Protein AF-A0A7X7PY78-F1 (afdb_monomer)

Foldseek 3Di:
DPVVVCCCCCCPVPVVVVVVVVVVVVVVVVVVPPVDPVVVVVVVVVVVVVVVVVCVVVVD

Solvent-accessible surface area (backbone atoms only — not comparable to full-atom values): 3456 Å² total; per-residue (Å²): 130,63,78,60,56,52,47,47,50,46,52,49,54,52,48,48,42,49,51,51,52,50,51,52,51,52,57,51,53,58,65,69,59,76,84,52,66,67,62,54,53,54,53,51,53,52,52,50,53,51,52,53,50,48,48,61,63,72,73,107

Radius of gyration: 21.04 Å; Cα contacts (8 Å, |Δi|>4): 9; chains: 1; bounding box: 50×22×51 Å

Structure (mmCIF, N/CA/C/O backbone):
data_AF-A0A7X7PY78-F1
#
_entry.id   AF-A0A7X7PY78-F1
#
loop_
_atom_site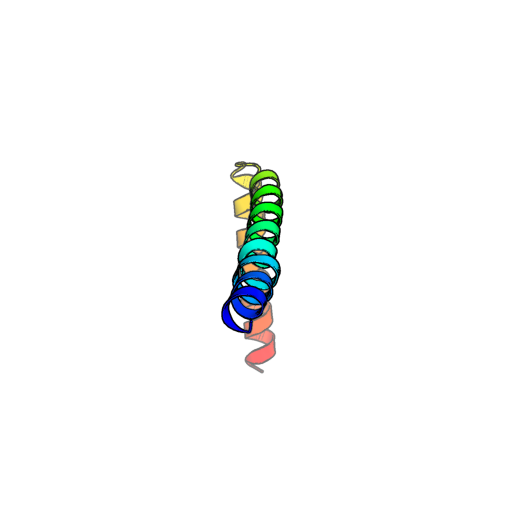.group_PDB
_atom_site.id
_atom_site.type_symbol
_atom_site.label_atom_id
_atom_site.label_alt_id
_atom_site.label_comp_id
_atom_site.label_asym_id
_atom_site.label_entity_id
_atom_site.label_seq_id
_atom_site.pdbx_PDB_ins_code
_atom_site.Cartn_x
_atom_site.Cartn_y
_atom_site.Cartn_z
_atom_site.occupancy
_atom_site.B_iso_or_equiv
_atom_site.auth_seq_id
_atom_site.auth_comp_id
_atom_site.auth_asym_id
_atom_site.auth_atom_id
_atom_site.pdbx_PDB_model_num
ATOM 1 N N . LEU A 1 1 ? 30.795 -16.107 21.221 1.00 57.88 1 LEU A N 1
ATOM 2 C CA . LEU A 1 1 ? 30.801 -14.751 20.622 1.00 57.88 1 LEU A CA 1
ATOM 3 C C . LEU A 1 1 ? 30.048 -14.630 19.285 1.00 57.88 1 LEU A C 1
ATOM 5 O O . LEU A 1 1 ? 29.781 -13.508 18.898 1.00 57.88 1 LEU A O 1
ATOM 9 N N . TRP A 1 2 ? 29.615 -15.711 18.613 1.00 54.44 2 TRP A N 1
ATOM 10 C CA . TRP A 1 2 ? 28.856 -15.605 17.342 1.00 54.44 2 TRP A CA 1
ATOM 11 C C . TRP A 1 2 ? 27.321 -15.669 17.486 1.00 54.44 2 TRP A C 1
ATOM 13 O O . TRP A 1 2 ? 26.603 -15.000 16.758 1.00 54.44 2 TRP A O 1
ATOM 23 N N . LYS A 1 3 ? 26.795 -16.360 18.510 1.00 59.69 3 LYS A N 1
ATOM 24 C CA . LYS A 1 3 ? 25.337 -16.495 18.743 1.00 59.69 3 LYS A CA 1
ATOM 25 C C . LYS A 1 3 ? 24.600 -15.202 19.140 1.00 59.69 3 LYS A C 1
ATOM 27 O O . LYS A 1 3 ? 23.373 -15.195 19.139 1.00 59.69 3 LYS A O 1
ATOM 32 N N . GLY A 1 4 ? 25.323 -14.159 19.560 1.00 60.72 4 GLY A N 1
ATOM 33 C CA . GLY A 1 4 ? 24.746 -12.865 19.958 1.00 60.72 4 GLY A CA 1
ATOM 34 C C . GLY A 1 4 ? 24.642 -11.876 18.796 1.00 60.72 4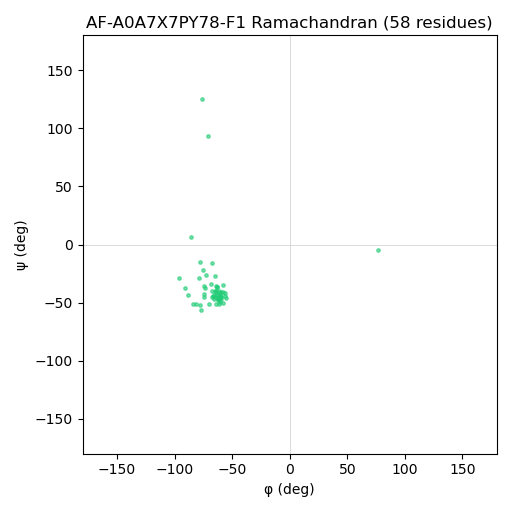 GLY A C 1
ATOM 35 O O . GLY A 1 4 ? 23.645 -11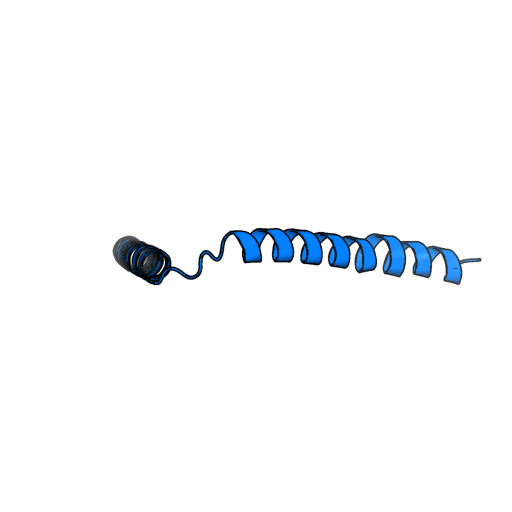.172 18.694 1.00 60.72 4 GLY A O 1
ATOM 36 N N . GLY A 1 5 ? 25.635 -11.879 17.897 1.00 62.38 5 GLY A N 1
ATOM 37 C CA . GLY A 1 5 ? 25.627 -11.068 16.677 1.00 62.38 5 GLY A CA 1
ATOM 38 C C . GLY A 1 5 ? 24.554 -11.523 15.689 1.00 62.38 5 GLY A C 1
ATOM 39 O O . GLY A 1 5 ? 23.781 -10.690 15.227 1.00 62.38 5 GLY A O 1
ATOM 40 N N . ASP A 1 6 ? 24.422 -12.837 15.466 1.00 60.31 6 ASP A N 1
ATOM 41 C CA . ASP A 1 6 ? 23.371 -13.395 14.598 1.00 60.31 6 ASP A CA 1
ATOM 42 C C . ASP A 1 6 ? 21.970 -13.042 15.091 1.00 60.31 6 ASP A C 1
ATOM 44 O O . ASP A 1 6 ? 21.129 -12.605 14.316 1.00 60.31 6 ASP A O 1
ATOM 48 N N . ARG A 1 7 ? 21.718 -13.161 16.398 1.00 62.00 7 ARG A N 1
ATOM 49 C CA . ARG A 1 7 ? 20.414 -12.817 16.976 1.00 62.00 7 ARG A CA 1
ATOM 50 C C . ARG A 1 7 ? 20.100 -11.332 16.839 1.00 62.00 7 ARG A C 1
ATOM 52 O O . ARG A 1 7 ? 18.974 -10.964 16.547 1.00 62.00 7 ARG A O 1
ATOM 59 N N . TRP A 1 8 ? 21.091 -10.468 17.027 1.00 63.31 8 TRP A N 1
ATOM 60 C CA . TRP A 1 8 ? 20.881 -9.026 16.949 1.00 63.31 8 TRP A CA 1
ATOM 61 C C . TRP A 1 8 ? 20.679 -8.539 15.507 1.00 63.31 8 TRP A C 1
ATOM 63 O O . TRP A 1 8 ? 19.829 -7.691 15.255 1.00 63.31 8 TRP A O 1
ATOM 73 N N . ILE A 1 9 ? 21.403 -9.115 14.544 1.00 64.25 9 ILE A N 1
ATOM 74 C CA . ILE A 1 9 ? 21.260 -8.777 13.123 1.00 64.25 9 ILE A CA 1
ATOM 75 C C . ILE A 1 9 ? 19.971 -9.385 12.547 1.00 64.25 9 ILE A C 1
ATOM 77 O O . ILE A 1 9 ? 19.214 -8.690 11.872 1.00 64.25 9 ILE A O 1
ATOM 81 N N . ILE A 1 10 ? 19.676 -10.653 12.844 1.00 64.69 10 ILE A N 1
ATOM 82 C CA . ILE A 1 10 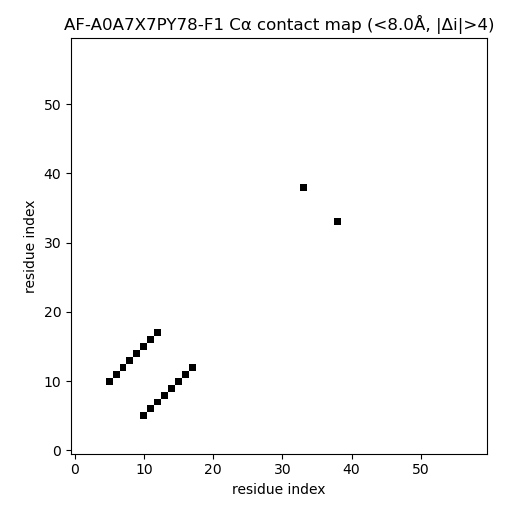? 18.502 -11.348 12.300 1.00 64.69 10 ILE A CA 1
ATOM 83 C C . ILE A 1 10 ? 17.222 -10.904 13.021 1.00 64.69 10 ILE A C 1
ATOM 85 O O . ILE A 1 10 ? 16.317 -10.383 12.370 1.00 64.69 10 ILE A O 1
ATOM 89 N N . ASP A 1 11 ? 17.139 -11.018 14.350 1.00 62.72 11 ASP A N 1
ATOM 90 C CA . ASP A 1 11 ? 15.912 -10.642 15.071 1.00 62.72 11 ASP A CA 1
ATOM 91 C C . ASP A 1 11 ? 15.759 -9.115 15.165 1.00 62.72 11 ASP A C 1
ATOM 93 O O . ASP A 1 11 ? 14.651 -8.583 15.082 1.00 62.72 11 ASP A O 1
ATOM 97 N N . GLY A 1 12 ? 16.864 -8.378 15.316 1.00 62.28 12 GLY A N 1
ATOM 98 C CA . GLY A 1 12 ? 16.852 -6.921 15.480 1.00 62.28 12 GLY A CA 1
ATOM 99 C C . GLY A 1 12 ? 16.725 -6.141 14.171 1.00 62.28 12 GLY A C 1
ATOM 100 O O . GLY A 1 12 ? 15.861 -5.274 14.067 1.00 62.28 12 GLY A O 1
ATOM 101 N N . ALA A 1 13 ? 17.555 -6.422 13.164 1.00 65.00 13 ALA A N 1
ATOM 102 C CA . ALA A 1 13 ? 17.546 -5.629 11.931 1.00 65.00 13 ALA A CA 1
ATOM 103 C C . ALA A 1 13 ? 16.553 -6.166 10.891 1.00 65.00 13 ALA A C 1
ATOM 105 O O . ALA A 1 13 ? 15.813 -5.384 10.294 1.00 65.00 13 ALA A O 1
ATOM 106 N N . LEU A 1 14 ? 16.493 -7.487 10.691 1.00 65.19 14 LEU A N 1
ATOM 107 C CA . LEU A 1 14 ? 15.628 -8.080 9.665 1.00 65.19 14 LEU A CA 1
ATOM 108 C C . LEU A 1 14 ? 14.188 -8.282 10.153 1.00 65.19 14 LEU A C 1
ATOM 110 O O . LEU A 1 14 ? 13.251 -7.826 9.494 1.00 65.19 14 LEU A O 1
ATOM 114 N N . VAL A 1 15 ? 13.978 -8.920 11.308 1.00 69.12 15 VAL A N 1
ATOM 115 C CA . VAL A 1 15 ? 12.621 -9.238 11.794 1.00 69.12 15 VAL A CA 1
ATOM 116 C C . VAL A 1 15 ? 11.933 -8.012 12.398 1.00 69.12 15 VAL A C 1
ATOM 118 O O . VAL A 1 15 ? 10.840 -7.655 11.964 1.00 69.12 15 VAL A O 1
ATOM 121 N N . ASN A 1 16 ? 12.560 -7.305 13.342 1.00 75.25 16 ASN A N 1
ATOM 122 C CA . ASN A 1 16 ? 11.946 -6.095 13.905 1.00 75.25 16 ASN A CA 1
ATOM 123 C C . ASN A 1 16 ? 11.862 -4.947 12.885 1.00 75.25 16 ASN A C 1
ATOM 125 O O . ASN A 1 16 ? 10.878 -4.205 12.889 1.00 75.25 16 ASN A O 1
ATOM 129 N N . GLY A 1 17 ? 12.841 -4.828 11.980 1.00 76.12 17 GLY A N 1
ATOM 130 C CA . GLY A 1 17 ? 12.793 -3.866 10.876 1.00 76.12 17 GLY A CA 1
ATOM 131 C C . GLY A 1 17 ? 11.604 -4.119 9.948 1.00 76.12 17 GLY A C 1
ATOM 132 O O . GLY A 1 17 ? 10.794 -3.219 9.724 1.00 76.12 17 GLY A O 1
ATOM 133 N N . SER A 1 18 ? 11.429 -5.362 9.485 1.00 82.44 18 SER A N 1
ATOM 134 C CA . SER A 1 18 ? 10.277 -5.734 8.650 1.00 82.44 18 SER A CA 1
ATOM 135 C C . SER A 1 18 ? 8.944 -5.590 9.389 1.00 82.44 18 SER A C 1
ATOM 137 O O . SER A 1 18 ? 7.996 -5.043 8.826 1.00 82.44 18 SER A O 1
ATOM 139 N N . ALA A 1 19 ? 8.870 -5.973 10.666 1.00 82.56 19 ALA A N 1
ATOM 140 C CA . ALA A 1 19 ? 7.673 -5.793 11.483 1.00 82.56 19 ALA A CA 1
ATOM 141 C C . ALA A 1 19 ? 7.291 -4.310 11.638 1.00 82.56 19 ALA A C 1
ATOM 143 O O . ALA A 1 19 ? 6.110 -3.961 11.554 1.00 82.56 19 ALA A O 1
ATOM 144 N N . TYR A 1 20 ? 8.273 -3.421 11.814 1.00 84.06 20 TYR A N 1
ATOM 145 C CA . TYR A 1 20 ? 8.031 -1.984 11.901 1.00 84.06 20 TYR A CA 1
ATOM 146 C C . TYR A 1 20 ? 7.529 -1.411 10.573 1.00 84.06 20 TYR A C 1
ATOM 148 O O 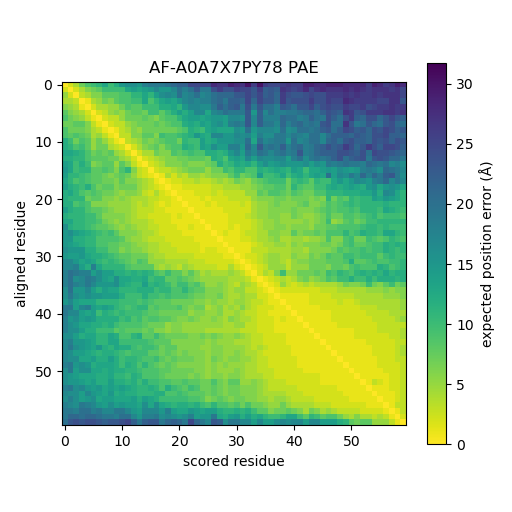. TYR A 1 20 ? 6.545 -0.668 10.568 1.00 84.06 20 TYR A O 1
ATOM 156 N N . THR A 1 21 ? 8.135 -1.805 9.448 1.00 86.94 21 THR A N 1
ATOM 157 C CA . THR A 1 21 ? 7.692 -1.397 8.108 1.00 86.94 21 THR A CA 1
ATOM 158 C C . THR A 1 21 ? 6.272 -1.873 7.822 1.00 86.94 21 THR A C 1
ATOM 160 O O . THR A 1 21 ? 5.431 -1.072 7.417 1.00 86.94 21 THR A O 1
ATOM 163 N N . VAL A 1 22 ? 5.967 -3.146 8.092 1.00 89.81 22 VAL A N 1
ATOM 164 C CA . VAL A 1 22 ? 4.621 -3.705 7.910 1.00 89.81 22 VAL A CA 1
ATOM 165 C C . VAL A 1 22 ? 3.610 -2.966 8.783 1.00 89.81 22 VAL A C 1
ATOM 167 O O . VAL A 1 22 ? 2.558 -2.572 8.286 1.00 89.81 22 VAL A O 1
ATOM 170 N N . LYS A 1 23 ? 3.930 -2.701 10.055 1.00 89.31 23 LYS A N 1
ATOM 171 C CA . LYS A 1 23 ? 3.063 -1.930 10.960 1.00 89.31 23 LYS A CA 1
ATOM 172 C C . LYS A 1 23 ? 2.812 -0.511 10.443 1.00 89.31 23 LYS A C 1
ATOM 174 O O . LYS A 1 23 ? 1.680 -0.032 10.508 1.00 89.31 23 LYS A O 1
ATOM 179 N N . TRP A 1 24 ? 3.841 0.149 9.915 1.00 91.06 24 TRP A N 1
ATOM 180 C CA . TRP A 1 24 ? 3.730 1.483 9.325 1.00 91.06 24 TRP A CA 1
ATOM 181 C C . TRP A 1 24 ? 2.831 1.496 8.090 1.00 91.06 24 TRP A C 1
ATOM 183 O O . TRP A 1 24 ? 1.885 2.283 8.021 1.00 91.06 24 TRP A O 1
ATOM 193 N N . VAL A 1 25 ? 3.089 0.592 7.143 1.00 93.25 25 VAL A N 1
ATOM 194 C CA . VAL A 1 25 ? 2.303 0.463 5.912 1.00 93.25 25 VAL A CA 1
ATOM 195 C C . VAL A 1 25 ? 0.859 0.101 6.243 1.00 93.25 25 VAL A C 1
ATOM 197 O O . VAL A 1 25 ? -0.054 0.771 5.768 1.00 93.25 25 VAL A O 1
ATOM 200 N N . ALA A 1 26 ? 0.632 -0.873 7.126 1.00 90.44 26 ALA A N 1
ATOM 201 C CA . ALA A 1 26 ? -0.705 -1.242 7.582 1.00 90.44 26 ALA A CA 1
ATOM 202 C C . ALA A 1 26 ? -1.438 -0.053 8.228 1.00 90.44 26 ALA A C 1
ATOM 204 O O . ALA A 1 26 ? -2.617 0.170 7.956 1.00 90.44 26 ALA A O 1
ATOM 205 N N . GLY A 1 27 ? -0.740 0.757 9.031 1.00 92.50 27 GLY A N 1
ATOM 206 C CA . GLY A 1 27 ? -1.294 1.972 9.629 1.00 92.50 27 GLY A CA 1
ATOM 207 C C . GLY A 1 27 ? -1.696 3.034 8.599 1.00 92.50 27 GLY A C 1
ATOM 208 O O . GLY A 1 27 ? -2.714 3.706 8.770 1.00 92.50 27 GLY A O 1
ATOM 209 N N . ILE A 1 28 ? -0.933 3.183 7.514 1.00 91.25 28 ILE A N 1
ATOM 210 C CA . ILE A 1 28 ? -1.282 4.080 6.403 1.00 91.25 28 ILE A CA 1
ATOM 211 C C . ILE A 1 28 ? -2.478 3.525 5.627 1.00 91.25 28 ILE A C 1
ATOM 213 O O . ILE A 1 28 ? -3.471 4.232 5.463 1.00 91.25 28 ILE A O 1
ATOM 217 N N . VAL A 1 29 ? -2.422 2.258 5.214 1.00 89.88 29 VAL A N 1
ATOM 218 C CA . VAL A 1 29 ? -3.481 1.594 4.437 1.00 89.88 29 VAL A CA 1
ATOM 219 C C . VAL A 1 29 ? -4.821 1.661 5.168 1.00 89.88 29 VAL A C 1
ATOM 221 O O . VAL A 1 29 ? -5.841 1.983 4.561 1.00 89.88 29 VAL A O 1
ATOM 224 N N . ARG A 1 30 ? -4.827 1.455 6.489 1.00 88.56 30 ARG A N 1
ATOM 225 C CA . ARG A 1 30 ? -6.051 1.527 7.296 1.00 88.56 30 ARG A CA 1
ATOM 226 C C . ARG A 1 30 ? -6.669 2.926 7.343 1.00 88.56 30 ARG A C 1
ATOM 228 O O . ARG A 1 30 ? -7.875 3.035 7.504 1.00 88.56 30 ARG A O 1
ATOM 235 N N . ARG A 1 31 ? -5.872 3.991 7.189 1.00 86.00 31 ARG A N 1
ATOM 236 C CA . ARG A 1 31 ? -6.382 5.371 7.076 1.00 86.00 31 ARG A CA 1
ATOM 237 C C . ARG A 1 31 ? -6.914 5.691 5.681 1.00 86.00 31 ARG A C 1
ATOM 239 O O . ARG A 1 31 ? -7.805 6.520 5.554 1.00 86.00 31 ARG A O 1
ATOM 246 N N . VAL A 1 32 ? -6.378 5.041 4.650 1.00 84.12 32 VAL A N 1
ATOM 247 C CA . VAL A 1 32 ? -6.862 5.176 3.267 1.00 84.12 32 VAL A CA 1
ATOM 248 C C . VAL A 1 32 ? -8.206 4.464 3.072 1.00 84.12 32 VAL A C 1
ATOM 250 O O . VAL A 1 32 ? -8.999 4.867 2.225 1.00 84.12 32 VAL A O 1
ATOM 253 N N . GLN A 1 33 ? -8.506 3.441 3.875 1.00 84.12 33 GLN A N 1
ATOM 254 C CA . GLN A 1 33 ? -9.832 2.823 3.913 1.00 84.12 33 GLN A CA 1
ATOM 255 C C . GLN A 1 33 ? -10.850 3.771 4.569 1.00 84.12 33 GLN A C 1
ATOM 257 O O . GLN A 1 33 ? -11.013 3.796 5.783 1.00 84.12 33 GLN A O 1
ATOM 262 N N . THR A 1 34 ? -11.547 4.557 3.748 1.00 82.56 34 THR A N 1
ATOM 263 C CA . THR A 1 34 ? -12.542 5.551 4.188 1.00 82.56 34 THR A CA 1
ATOM 264 C C . THR A 1 34 ? -13.893 4.945 4.585 1.00 82.56 34 THR A C 1
ATOM 266 O O . THR A 1 34 ? -14.704 5.625 5.203 1.00 82.56 34 THR A O 1
ATOM 269 N N . GLY A 1 35 ? -14.159 3.683 4.222 1.00 82.19 35 GLY A N 1
ATOM 270 C CA . GLY A 1 35 ? -15.415 2.980 4.520 1.00 82.19 35 GLY A CA 1
ATOM 271 C C . GLY A 1 35 ? -16.608 3.376 3.639 1.00 82.19 35 GLY A C 1
ATOM 272 O O . GLY A 1 35 ? -17.661 2.747 3.722 1.00 82.19 35 GLY A O 1
ATOM 273 N N . PHE A 1 36 ? -16.463 4.371 2.759 1.00 88.44 36 PHE A N 1
ATOM 274 C CA . PHE A 1 36 ? -17.530 4.769 1.842 1.00 88.44 36 PHE A CA 1
ATOM 275 C C . PHE A 1 36 ? -17.670 3.783 0.682 1.00 88.44 36 PHE A C 1
ATOM 277 O O . PHE A 1 36 ? -16.732 3.565 -0.086 1.00 88.44 36 PHE A O 1
ATOM 284 N N . LEU A 1 37 ? -18.881 3.252 0.492 1.00 88.00 37 LEU A N 1
ATOM 285 C CA . LEU A 1 37 ? -19.191 2.309 -0.587 1.00 88.00 37 LEU A CA 1
ATOM 286 C C . LEU A 1 37 ? -18.892 2.882 -1.983 1.00 88.00 37 LEU A C 1
ATOM 288 O O . LEU A 1 37 ? -18.422 2.158 -2.856 1.00 88.00 37 LEU A O 1
ATOM 292 N N . TYR A 1 38 ? -19.094 4.191 -2.170 1.00 90.75 38 TYR A N 1
ATOM 293 C CA . TYR A 1 38 ? -18.773 4.8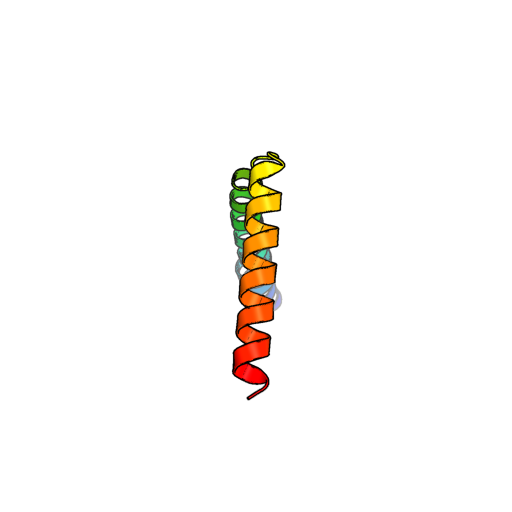91 -3.416 1.00 90.75 38 TYR A CA 1
ATOM 294 C C . TYR A 1 38 ? -17.304 4.712 -3.824 1.00 90.75 38 TYR A C 1
ATOM 296 O O . TYR A 1 38 ? -17.014 4.416 -4.981 1.00 90.75 38 TYR A O 1
ATOM 304 N N . THR A 1 39 ? -16.373 4.840 -2.874 1.00 87.12 39 THR A N 1
ATOM 305 C CA . THR A 1 39 ? -14.940 4.693 -3.150 1.00 87.12 39 THR A CA 1
ATOM 306 C C . THR A 1 39 ? -14.618 3.272 -3.608 1.00 87.12 39 THR A C 1
ATOM 308 O O . THR A 1 39 ? -13.859 3.096 -4.556 1.00 87.12 39 THR A O 1
ATOM 311 N N . TYR A 1 40 ? -15.235 2.255 -3.001 1.00 90.56 40 TYR A N 1
ATOM 312 C CA . TYR A 1 40 ? -15.066 0.866 -3.437 1.00 90.56 40 TYR A CA 1
ATOM 313 C C . TYR A 1 40 ? -15.641 0.616 -4.832 1.00 90.56 40 TYR A C 1
ATOM 315 O O . TYR A 1 40 ? -14.953 0.039 -5.671 1.00 90.56 40 TYR A O 1
ATOM 323 N N . ALA A 1 41 ? -16.862 1.085 -5.102 1.00 94.12 41 ALA A N 1
ATOM 324 C CA . ALA A 1 41 ? -17.493 0.940 -6.413 1.00 94.12 41 ALA A CA 1
ATOM 325 C C . ALA A 1 41 ? -16.657 1.604 -7.524 1.00 94.12 41 ALA A C 1
ATOM 327 O O . ALA A 1 41 ? -16.465 1.018 -8.588 1.00 94.12 41 ALA A O 1
ATOM 328 N N . PHE A 1 42 ? -16.090 2.783 -7.250 1.00 93.56 42 PHE A N 1
ATOM 329 C CA . PHE A 1 42 ? -15.186 3.478 -8.165 1.00 93.56 42 PHE A CA 1
ATOM 330 C C . PHE A 1 42 ? -13.956 2.629 -8.524 1.00 93.56 42 PHE A C 1
ATOM 332 O O . PHE A 1 42 ? -13.672 2.416 -9.704 1.00 93.56 42 PHE A O 1
ATOM 339 N N . TRP A 1 43 ? -13.264 2.074 -7.521 1.00 94.06 43 TRP A N 1
ATOM 340 C CA . TRP A 1 43 ? -12.103 1.205 -7.749 1.00 94.06 43 TRP A CA 1
ATOM 341 C C . TRP A 1 43 ? -12.457 -0.096 -8.476 1.00 94.06 43 TRP A C 1
ATOM 343 O O . TRP A 1 43 ? -11.673 -0.555 -9.306 1.00 94.06 43 TRP A O 1
ATOM 353 N N . MET A 1 44 ? -13.633 -0.674 -8.214 1.00 95.88 44 MET A N 1
ATOM 354 C CA . MET A 1 44 ? -14.104 -1.874 -8.913 1.00 95.88 44 MET A CA 1
ATOM 355 C C . MET A 1 44 ? -14.284 -1.621 -10.412 1.00 95.88 44 MET A C 1
ATOM 357 O O . MET A 1 44 ? -13.784 -2.399 -11.223 1.00 95.88 44 MET A O 1
ATOM 361 N N . VAL A 1 45 ? -14.946 -0.521 -10.787 1.00 97.25 45 VAL A N 1
ATOM 362 C CA . VAL A 1 45 ? -15.164 -0.166 -12.199 1.00 97.25 45 VAL A CA 1
ATOM 363 C C . VAL A 1 45 ? -13.836 0.092 -12.911 1.00 97.25 45 VAL A C 1
ATOM 365 O O . VAL A 1 45 ? -13.633 -0.419 -14.011 1.00 97.25 45 VAL A O 1
ATOM 368 N N . ILE A 1 46 ? -12.907 0.816 -12.275 1.00 97.62 46 ILE A N 1
ATOM 369 C CA . ILE A 1 46 ? -11.560 1.037 -12.827 1.00 97.62 46 ILE A CA 1
ATOM 370 C C . ILE A 1 46 ? -10.829 -0.291 -13.033 1.00 97.62 46 ILE A C 1
ATOM 372 O O . ILE A 1 46 ? -10.267 -0.515 -14.103 1.00 97.62 46 ILE A O 1
ATOM 376 N N . GLY A 1 47 ? -10.849 -1.181 -12.038 1.00 97.38 47 GLY A N 1
ATOM 377 C CA . GLY A 1 47 ? -10.199 -2.487 -12.127 1.00 97.38 47 GLY A CA 1
ATOM 378 C C . GLY A 1 47 ? -10.743 -3.333 -13.279 1.00 97.38 47 GLY A C 1
ATOM 379 O O . GLY A 1 47 ? -9.965 -3.874 -14.061 1.00 97.38 47 GLY A O 1
ATOM 380 N N . LEU A 1 48 ? -12.069 -3.388 -13.433 1.00 97.88 48 LEU A N 1
ATOM 381 C CA . LEU A 1 48 ? -12.718 -4.063 -14.561 1.00 97.88 48 LEU A CA 1
ATOM 382 C C . LEU A 1 48 ? -12.340 -3.431 -15.904 1.00 97.88 48 LEU A C 1
ATOM 384 O O . LEU A 1 48 ? -11.992 -4.156 -16.831 1.00 97.88 48 LEU A O 1
ATOM 388 N N . ALA A 1 49 ? -12.360 -2.101 -16.012 1.00 97.94 49 ALA A N 1
ATOM 389 C CA . ALA A 1 49 ? -11.992 -1.406 -17.243 1.00 97.94 49 ALA A CA 1
ATOM 390 C C . ALA A 1 49 ? -10.535 -1.684 -17.646 1.00 97.94 49 ALA A C 1
ATOM 392 O O . ALA A 1 49 ? -10.266 -1.966 -18.813 1.00 97.94 49 ALA A O 1
ATOM 393 N N . LEU A 1 50 ? -9.605 -1.662 -16.685 1.00 98.06 50 LEU A N 1
ATOM 394 C CA . LEU A 1 50 ? -8.197 -1.988 -16.917 1.00 98.06 50 LEU A CA 1
ATOM 395 C C . LEU A 1 50 ? -8.003 -3.452 -17.307 1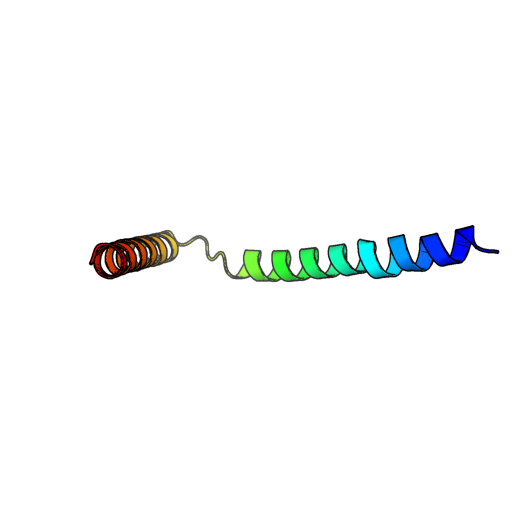.00 98.06 50 LEU A C 1
ATOM 397 O O . LEU A 1 50 ? -7.254 -3.728 -18.237 1.00 98.06 50 LEU A O 1
ATOM 401 N N . LEU A 1 51 ? -8.682 -4.384 -16.634 1.00 97.38 51 LEU A N 1
ATOM 402 C CA . LEU A 1 51 ? -8.577 -5.812 -16.929 1.00 97.38 51 LEU A CA 1
ATOM 403 C C . LEU A 1 51 ? -9.123 -6.135 -18.323 1.00 97.38 51 LEU A C 1
ATOM 405 O O . LEU A 1 51 ? -8.472 -6.846 -19.085 1.00 97.38 51 LEU A O 1
AT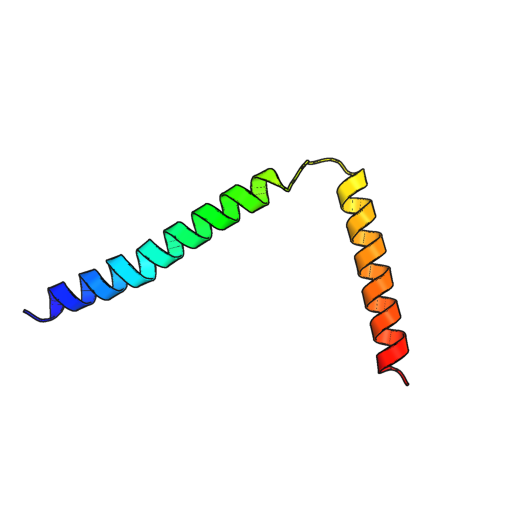OM 409 N N . LEU A 1 52 ? -10.283 -5.581 -18.681 1.00 97.12 52 LEU A N 1
ATOM 410 C CA . LEU A 1 52 ? -10.878 -5.750 -20.007 1.00 97.12 52 LEU A CA 1
ATOM 411 C C . LEU A 1 52 ? -10.046 -5.059 -21.093 1.00 97.12 52 LEU A C 1
ATOM 413 O O . LEU A 1 52 ? -9.848 -5.627 -22.164 1.00 97.12 52 LEU A O 1
ATOM 417 N N . GLY A 1 53 ? -9.525 -3.863 -20.810 1.00 96.69 53 GLY A N 1
ATOM 418 C CA . GLY A 1 53 ? -8.619 -3.148 -21.707 1.00 96.69 53 GLY A CA 1
ATOM 419 C C . GLY A 1 53 ? -7.324 -3.922 -21.949 1.00 96.69 53 GLY A C 1
ATOM 420 O O . GLY A 1 53 ? -6.915 -4.088 -23.095 1.00 96.69 53 GLY A O 1
ATOM 421 N N . TRP A 1 54 ? -6.720 -4.462 -20.887 1.00 97.38 54 TRP A N 1
ATOM 422 C CA . TRP A 1 54 ? -5.551 -5.333 -20.977 1.00 97.38 54 TRP A CA 1
ATOM 423 C C . TRP A 1 54 ? -5.855 -6.590 -21.789 1.00 97.38 54 TRP A C 1
ATOM 425 O O . TRP A 1 54 ? -5.128 -6.883 -22.730 1.00 97.38 54 TRP A O 1
ATOM 435 N N . TYR A 1 55 ? -6.956 -7.287 -21.488 1.00 97.12 55 TYR A N 1
ATOM 436 C CA . TYR A 1 55 ? -7.386 -8.464 -22.243 1.00 97.12 55 TYR A CA 1
ATOM 437 C C . TYR A 1 55 ? -7.541 -8.154 -23.734 1.00 97.12 55 TYR A C 1
ATOM 439 O O . TYR A 1 55 ? -7.024 -8.892 -24.561 1.00 97.12 55 TYR A O 1
ATOM 447 N N . LEU A 1 56 ? -8.184 -7.039 -24.089 1.00 96.31 56 LEU A N 1
ATOM 448 C CA . LEU A 1 56 ? -8.370 -6.641 -25.484 1.00 96.31 56 LEU A CA 1
ATOM 449 C C . LEU A 1 56 ? -7.043 -6.360 -26.203 1.00 96.31 56 LEU A C 1
ATOM 451 O O . LEU A 1 56 ? -6.925 -6.648 -27.391 1.00 96.31 56 LEU A O 1
ATOM 455 N N . VAL A 1 57 ? -6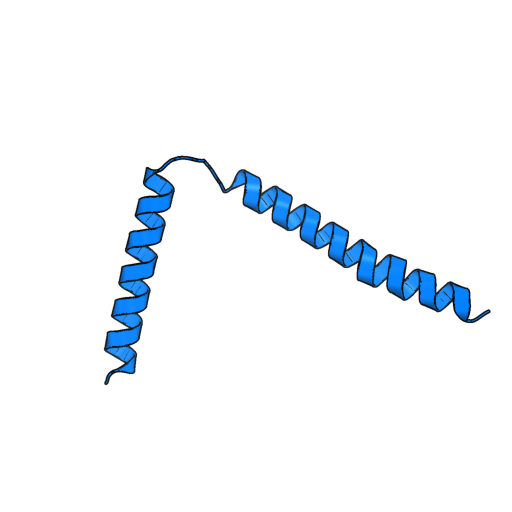.063 -5.779 -25.504 1.00 95.69 57 VAL A N 1
ATOM 456 C CA . VAL A 1 57 ? -4.726 -5.514 -26.054 1.00 95.69 57 VAL A CA 1
ATOM 457 C C . VAL A 1 57 ? -3.907 -6.801 -26.166 1.00 95.69 57 VAL A C 1
ATOM 459 O O . VAL A 1 57 ? -3.255 -7.002 -27.183 1.00 95.69 57 VAL A O 1
ATOM 462 N N . SER A 1 58 ? -3.948 -7.675 -25.158 1.00 92.56 58 SER A N 1
ATOM 463 C CA . SER A 1 58 ? -3.218 -8.951 -25.141 1.00 92.56 58 SER A CA 1
ATOM 464 C C . SER A 1 58 ? -3.835 -10.036 -26.025 1.00 92.56 58 SER A C 1
ATOM 466 O O . SER A 1 58 ? -3.142 -10.984 -26.371 1.00 92.56 58 SER A O 1
ATOM 468 N N . ALA A 1 59 ? -5.126 -9.940 -26.350 1.00 82.25 59 ALA A N 1
ATOM 469 C CA . ALA A 1 59 ? -5.835 -10.889 -27.212 1.00 82.25 59 ALA A CA 1
ATOM 470 C C . ALA A 1 59 ? -5.711 -10.568 -28.715 1.00 82.25 59 ALA A C 1
ATOM 472 O O . ALA A 1 59 ? -6.386 -11.205 -29.526 1.00 82.25 59 ALA A O 1
ATOM 473 N N . ARG A 1 60 ? -4.891 -9.577 -29.086 1.00 62.19 60 ARG A N 1
ATOM 474 C CA . ARG A 1 60 ? -4.424 -9.365 -30.463 1.00 62.19 60 ARG A CA 1
ATOM 475 C C . ARG A 1 60 ? -3.127 -10.120 -30.703 1.00 62.19 60 ARG A C 1
ATOM 477 O O . ARG A 1 60 ? -2.961 -10.592 -31.846 1.00 62.19 60 ARG A O 1
#

Sequence (60 aa):
LWKGGDRWIIDGALVNGSAYTVKWVAGIVRRVQTGFLYTYAFWMVIGLALLLGWYLVSAR

Secondary structure (DSSP, 8-state):
--HHHHHIIIIIIIIHHHHHHHHHHHHHHHHH----HHHHHHHHHHHHHHHHHHHHHHT-

pLDDT: mean 83.0, std 13.65, range [54.44, 98.06]

Mean predicted aligned error: 9.36 Å